Protein AF-A0A8X6K6Z2-F1 (afdb_monomer)

Nearest PDB structures (foldseek):
  8ibz-assembly1_C  TM=5.660E-01  e=2.567E-01  Bombyx mori
  8ibx-assembly1_C  TM=5.639E-01  e=4.070E-01  Bombyx mori
  8gh6-assembly1_A  TM=5.370E-01  e=6.132E-01  Bombyx mori
  8amz-assembly1_Z  TM=4.283E-01  e=8.358E+00  Spinacia oleracea

Structure (mmCIF, N/CA/C/O backbone):
data_AF-A0A8X6K6Z2-F1
#
_entry.id   AF-A0A8X6K6Z2-F1
#
loop_
_atom_site.group_PDB
_atom_site.id
_atom_site.type_symbol
_atom_site.label_atom_id
_atom_site.label_alt_id
_atom_site.label_comp_id
_atom_site.label_asym_id
_atom_site.label_entity_id
_atom_site.label_seq_id
_atom_site.pdbx_PDB_ins_code
_atom_site.Cartn_x
_atom_site.Cartn_y
_atom_site.Cartn_z
_atom_site.occupancy
_atom_site.B_iso_or_equiv
_atom_site.auth_seq_id
_atom_site.auth_comp_id
_atom_site.auth_asym_id
_atom_site.auth_atom_id
_atom_site.pdbx_PDB_model_num
ATOM 1 N N . MET A 1 1 ? 0.064 -7.736 -7.325 1.00 50.53 1 MET A N 1
ATOM 2 C CA . MET A 1 1 ? -0.160 -6.338 -6.889 1.00 50.53 1 MET A CA 1
ATOM 3 C C . MET A 1 1 ? -1.299 -6.182 -5.883 1.00 50.53 1 MET A C 1
ATOM 5 O O . MET A 1 1 ? -1.103 -5.468 -4.917 1.00 50.53 1 MET A O 1
ATOM 9 N N . ARG A 1 2 ? -2.443 -6.871 -6.033 1.00 46.12 2 ARG A N 1
ATOM 10 C CA . ARG A 1 2 ? -3.628 -6.713 -5.156 1.00 46.12 2 ARG A CA 1
ATOM 11 C C . ARG A 1 2 ? -3.606 -7.501 -3.830 1.00 46.12 2 ARG A C 1
ATOM 13 O O . ARG A 1 2 ? -4.467 -7.297 -2.989 1.00 46.12 2 ARG A O 1
ATOM 20 N N . THR A 1 3 ? -2.662 -8.425 -3.663 1.00 51.09 3 THR A N 1
ATOM 21 C CA . THR A 1 3 ? -2.675 -9.435 -2.586 1.00 51.09 3 THR A CA 1
ATOM 22 C C . THR A 1 3 ? -1.511 -9.339 -1.597 1.00 51.09 3 THR A C 1
ATOM 24 O O . THR A 1 3 ? -1.367 -10.239 -0.782 1.00 51.09 3 THR A O 1
ATOM 27 N N . ASP A 1 4 ? -0.666 -8.298 -1.653 1.00 60.34 4 ASP A N 1
ATOM 28 C CA . ASP A 1 4 ? 0.517 -8.143 -0.767 1.00 60.34 4 ASP A CA 1
ATOM 29 C C . ASP A 1 4 ? 1.434 -9.394 -0.711 1.00 60.34 4 ASP A C 1
ATOM 31 O O . ASP A 1 4 ? 2.219 -9.596 0.209 1.00 60.34 4 ASP A O 1
ATOM 35 N N . GLN A 1 5 ? 1.336 -10.272 -1.716 1.00 67.62 5 GLN A N 1
ATOM 36 C CA . GLN A 1 5 ? 2.051 -11.553 -1.752 1.0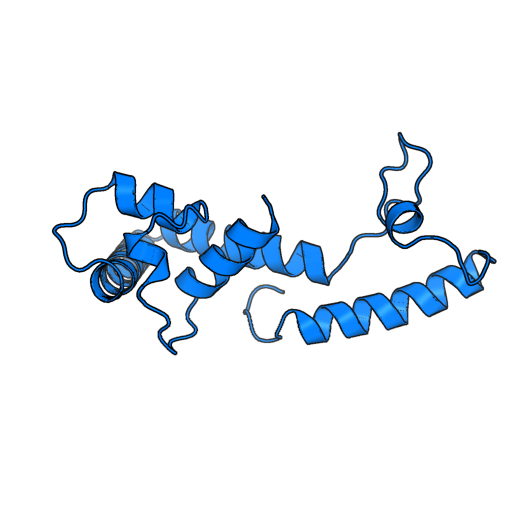0 67.62 5 GLN A CA 1
ATOM 37 C C . GLN A 1 5 ? 3.557 -11.380 -1.972 1.00 67.62 5 GLN A C 1
ATOM 39 O O . GLN A 1 5 ? 4.336 -12.271 -1.648 1.00 67.62 5 GLN A O 1
ATOM 44 N N . LEU A 1 6 ? 3.966 -10.247 -2.548 1.00 72.69 6 LEU A N 1
ATOM 45 C CA . LEU A 1 6 ? 5.350 -9.959 -2.903 1.00 72.69 6 LEU A CA 1
ATOM 46 C C . LEU A 1 6 ? 5.814 -8.687 -2.201 1.00 72.69 6 LEU A C 1
ATOM 48 O O . LEU A 1 6 ? 5.192 -7.632 -2.330 1.00 72.69 6 LEU A O 1
ATOM 52 N N . VAL A 1 7 ? 6.950 -8.794 -1.512 1.00 81.25 7 VAL A N 1
ATOM 53 C CA . VAL A 1 7 ? 7.620 -7.668 -0.853 1.00 81.25 7 VAL A CA 1
ATOM 54 C C . VAL A 1 7 ? 8.099 -6.662 -1.904 1.00 81.25 7 VAL A C 1
ATOM 56 O O . VAL A 1 7 ? 8.532 -7.046 -2.989 1.00 81.25 7 VAL A O 1
ATOM 59 N N . LYS A 1 8 ? 8.102 -5.365 -1.564 1.00 83.56 8 LYS A N 1
ATOM 60 C CA . LYS A 1 8 ? 8.581 -4.274 -2.437 1.00 83.56 8 LYS A CA 1
ATOM 61 C C . LYS A 1 8 ? 9.953 -4.534 -3.082 1.00 83.56 8 LYS A C 1
ATOM 63 O O . LYS A 1 8 ? 10.170 -4.141 -4.224 1.00 83.56 8 LYS A O 1
ATOM 68 N N . SER A 1 9 ? 10.861 -5.232 -2.396 1.00 86.19 9 SER A N 1
ATOM 69 C CA . SER A 1 9 ? 12.179 -5.602 -2.935 1.00 86.19 9 SER A CA 1
ATOM 70 C C . SER A 1 9 ? 12.102 -6.485 -4.183 1.00 86.19 9 SER A C 1
ATOM 72 O O . SER A 1 9 ? 12.902 -6.302 -5.098 1.00 86.19 9 SER A O 1
ATOM 74 N N . ALA A 1 10 ? 11.127 -7.394 -4.251 1.00 87.25 10 ALA A N 1
ATOM 75 C CA . ALA A 1 10 ? 10.897 -8.221 -5.430 1.00 87.25 10 ALA A CA 1
ATOM 76 C C . ALA A 1 10 ? 10.450 -7.356 -6.619 1.00 87.25 10 ALA A C 1
ATOM 78 O O . ALA A 1 10 ? 10.977 -7.500 -7.719 1.00 87.25 10 ALA A O 1
ATOM 79 N N . TRP A 1 11 ? 9.567 -6.378 -6.386 1.00 88.38 11 TRP A N 1
ATOM 80 C CA . TRP A 1 11 ? 9.164 -5.414 -7.416 1.00 88.38 11 TRP A CA 1
ATOM 81 C C . TRP A 1 11 ? 10.335 -4.546 -7.884 1.00 88.38 11 TRP A C 1
ATOM 83 O O . TRP A 1 11 ? 10.506 -4.344 -9.080 1.00 88.38 11 TRP A O 1
ATOM 93 N N . SER A 1 12 ? 11.218 -4.130 -6.972 1.00 88.31 12 SER A N 1
ATOM 94 C CA . SER A 1 12 ? 12.438 -3.396 -7.340 1.00 88.31 12 SER A CA 1
ATOM 95 C C . SER A 1 12 ? 13.402 -4.221 -8.203 1.00 88.31 12 SER A C 1
ATOM 97 O O . SER A 1 12 ? 14.136 -3.660 -9.018 1.00 88.31 12 SER A O 1
ATOM 99 N N . GLN A 1 13 ? 13.428 -5.547 -8.032 1.00 89.62 13 GLN A N 1
ATOM 100 C CA . GLN A 1 13 ? 14.220 -6.441 -8.878 1.00 89.62 13 GLN A CA 1
ATOM 101 C C . GLN A 1 13 ? 13.624 -6.545 -10.285 1.00 89.62 13 GLN A C 1
ATOM 103 O O . GLN A 1 13 ? 14.371 -6.460 -11.260 1.00 89.62 13 GLN A O 1
ATOM 108 N N . VAL A 1 14 ? 12.296 -6.657 -10.385 1.00 89.25 14 VAL A N 1
ATOM 109 C CA . VAL A 1 14 ? 11.578 -6.613 -11.667 1.00 89.25 14 VAL A CA 1
ATOM 110 C C . VAL A 1 14 ? 11.844 -5.287 -12.378 1.00 89.25 14 VAL A C 1
ATOM 112 O O . VAL A 1 14 ? 12.258 -5.295 -13.533 1.00 89.25 14 VAL A O 1
ATOM 115 N N . ASP A 1 15 ? 11.729 -4.156 -11.678 1.00 89.50 15 ASP A N 1
ATOM 116 C CA . ASP A 1 15 ? 12.008 -2.833 -12.248 1.00 89.50 15 ASP A CA 1
ATOM 117 C C . ASP A 1 15 ? 13.446 -2.711 -12.755 1.00 89.50 15 ASP A C 1
ATOM 119 O O . ASP A 1 15 ? 13.695 -2.098 -13.792 1.00 89.50 15 ASP A O 1
ATOM 123 N N . ARG A 1 16 ? 14.417 -3.294 -12.040 1.00 89.31 16 ARG A N 1
ATOM 124 C CA . ARG A 1 16 ? 15.821 -3.295 -12.469 1.00 89.31 16 ARG A CA 1
ATOM 125 C C . ARG A 1 16 ? 16.009 -4.086 -13.760 1.00 89.31 16 ARG A C 1
ATOM 127 O O . ARG A 1 16 ? 16.738 -3.617 -14.630 1.00 89.31 16 ARG A O 1
ATOM 134 N N . PHE A 1 17 ? 15.372 -5.249 -13.864 1.00 90.62 17 PHE A N 1
ATOM 135 C CA . PHE A 1 17 ? 15.429 -6.088 -15.056 1.00 90.62 17 PHE A CA 1
ATOM 136 C C . PHE A 1 17 ? 14.774 -5.389 -16.253 1.00 90.62 17 PHE A C 1
ATOM 138 O O . PHE A 1 17 ? 15.444 -5.129 -17.248 1.00 90.62 17 PHE A O 1
ATOM 145 N N . VAL A 1 18 ? 13.516 -4.959 -16.110 1.00 88.38 18 VAL A N 1
ATOM 146 C CA . VAL A 1 18 ? 12.761 -4.257 -17.163 1.00 88.38 18 VAL A CA 1
ATOM 147 C C . VAL A 1 18 ? 13.496 -3.003 -17.631 1.00 88.38 18 VAL A C 1
ATOM 149 O O . VAL A 1 18 ? 13.550 -2.714 -18.822 1.00 88.38 18 VAL A O 1
ATOM 152 N N . ARG A 1 19 ? 14.121 -2.262 -16.712 1.00 87.31 19 ARG A N 1
ATOM 153 C CA . ARG A 1 19 ? 14.914 -1.078 -17.055 1.00 87.31 19 ARG A CA 1
ATOM 154 C C . ARG A 1 19 ? 16.127 -1.398 -17.924 1.00 87.31 19 ARG A C 1
ATOM 156 O O . ARG A 1 19 ? 16.493 -0.556 -18.739 1.00 87.31 19 ARG A O 1
ATOM 163 N N . GLY A 1 20 ? 16.772 -2.544 -17.713 1.00 86.81 20 GLY A N 1
ATOM 164 C CA . GLY A 1 20 ? 17.882 -3.002 -18.549 1.00 86.81 20 GLY A CA 1
ATOM 165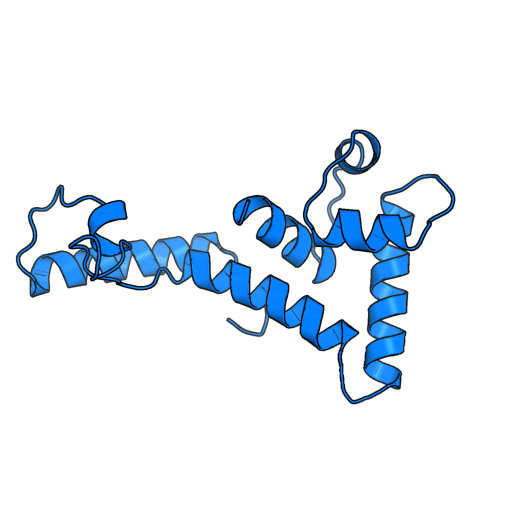 C C . GLY A 1 20 ? 17.427 -3.185 -19.994 1.00 86.81 20 GLY A C 1
ATOM 166 O O . GLY A 1 20 ? 17.946 -2.516 -20.883 1.00 86.81 20 GLY A O 1
ATOM 167 N N . GLU A 1 21 ? 16.368 -3.970 -20.179 1.00 89.12 21 GLU A N 1
ATOM 168 C CA . GLU A 1 21 ? 15.767 -4.259 -21.488 1.00 89.12 21 GLU A CA 1
ATOM 169 C C . GLU A 1 21 ? 15.295 -2.986 -22.203 1.00 89.12 21 GLU A C 1
ATOM 171 O O . GLU A 1 21 ? 15.604 -2.746 -23.366 1.00 89.12 21 GLU A O 1
ATOM 176 N N . VAL A 1 22 ? 14.595 -2.102 -21.486 1.00 86.69 22 VAL A N 1
ATOM 177 C CA . VAL A 1 22 ? 14.138 -0.812 -22.023 1.00 86.69 22 VAL A CA 1
ATOM 178 C C . VAL A 1 22 ? 15.308 0.030 -22.525 1.00 86.69 22 VAL A C 1
ATOM 180 O O . VAL A 1 22 ? 15.190 0.686 -23.560 1.00 86.69 22 VAL A O 1
ATOM 183 N N . LYS A 1 23 ? 16.426 0.056 -21.789 1.00 86.88 23 LYS A N 1
ATOM 184 C CA . LYS A 1 23 ? 17.603 0.828 -22.193 1.00 86.88 23 LYS A CA 1
ATOM 185 C C . LYS A 1 23 ? 18.239 0.266 -23.458 1.00 86.88 23 LYS A C 1
ATOM 187 O O . LYS A 1 23 ? 18.636 1.065 -24.298 1.00 86.88 23 LYS A O 1
ATOM 192 N N . GLU A 1 24 ? 18.303 -1.055 -23.609 1.00 87.75 24 GLU A N 1
ATOM 193 C CA . GLU A 1 24 ? 18.776 -1.679 -24.849 1.00 87.75 24 GLU A CA 1
ATOM 194 C C . GLU A 1 24 ? 17.846 -1.379 -26.026 1.00 87.75 24 GLU A C 1
ATOM 196 O O . GLU A 1 24 ? 18.297 -0.849 -27.040 1.00 87.75 24 GLU A O 1
ATOM 201 N N . ILE A 1 25 ? 16.542 -1.629 -25.874 1.00 88.38 25 ILE A N 1
ATOM 202 C CA . ILE A 1 25 ? 15.550 -1.449 -26.946 1.00 88.38 25 ILE A CA 1
ATOM 203 C C . ILE A 1 25 ? 15.522 0.000 -27.440 1.00 88.38 25 ILE A C 1
ATOM 205 O O . ILE A 1 25 ? 15.483 0.254 -28.642 1.00 88.38 25 ILE A O 1
ATOM 209 N N . LEU A 1 26 ? 15.556 0.965 -26.518 1.00 84.94 26 LEU A N 1
ATOM 210 C CA . LEU A 1 26 ? 15.519 2.391 -26.848 1.00 84.94 26 LEU A CA 1
ATOM 211 C C . LEU A 1 26 ? 16.910 2.979 -27.118 1.00 84.94 26 LEU A C 1
ATOM 213 O O . LEU A 1 26 ? 17.030 4.188 -27.309 1.00 84.94 26 LEU A O 1
ATOM 217 N N . SER A 1 27 ? 17.956 2.142 -27.134 1.00 85.81 27 SER A N 1
ATOM 218 C CA . SER A 1 27 ? 19.352 2.552 -27.334 1.00 85.81 27 SER A CA 1
ATOM 219 C C . SER A 1 27 ? 19.784 3.689 -26.397 1.00 85.81 27 SER A C 1
ATOM 221 O O . SER A 1 27 ? 20.577 4.563 -26.757 1.00 85.81 27 SER A O 1
ATOM 223 N N . PHE A 1 28 ? 19.249 3.704 -25.173 1.00 81.50 28 PHE A N 1
ATOM 224 C CA . PHE A 1 28 ? 19.638 4.685 -24.174 1.00 81.50 28 PHE A CA 1
ATOM 225 C C . PHE A 1 28 ? 21.062 4.432 -23.702 1.00 81.50 28 PHE A C 1
ATOM 227 O O . PHE A 1 28 ? 21.520 3.298 -23.564 1.00 81.50 28 PHE A O 1
ATOM 234 N N . HIS A 1 29 ? 21.752 5.514 -23.346 1.00 78.06 29 HIS A N 1
ATOM 235 C CA . HIS A 1 29 ? 23.051 5.393 -22.706 1.00 78.06 29 HIS A CA 1
ATOM 236 C C . HIS A 1 29 ? 22.923 4.575 -21.410 1.00 78.06 29 HIS A C 1
ATOM 238 O O . HIS A 1 29 ? 21.973 4.751 -20.641 1.00 78.06 29 HIS A O 1
ATOM 244 N N . SER A 1 30 ? 23.900 3.716 -21.114 1.00 72.75 30 SER A N 1
ATOM 245 C CA . SER A 1 30 ? 23.870 2.845 -19.925 1.00 72.75 30 SER A CA 1
ATOM 246 C C . SER A 1 30 ? 23.666 3.635 -18.621 1.00 72.75 30 SER A C 1
ATOM 248 O O . SER A 1 30 ? 22.941 3.200 -17.720 1.00 72.75 30 SER A O 1
ATOM 250 N N . LYS A 1 31 ? 24.201 4.863 -18.567 1.00 76.38 31 LYS A N 1
ATOM 251 C CA . LYS A 1 31 ? 24.063 5.822 -17.455 1.00 76.38 31 LYS A CA 1
ATOM 252 C C . LYS A 1 31 ? 22.786 6.672 -17.474 1.00 76.38 31 LYS A C 1
ATOM 254 O O . LYS A 1 31 ? 22.666 7.565 -16.639 1.00 76.38 31 LYS A O 1
ATOM 259 N N . ALA A 1 32 ? 21.835 6.426 -18.379 1.00 77.81 32 ALA A N 1
ATOM 260 C CA . ALA A 1 32 ? 20.557 7.137 -18.378 1.00 77.81 32 ALA A CA 1
ATOM 261 C C . ALA A 1 32 ? 19.907 7.034 -16.991 1.00 77.81 32 ALA A C 1
ATOM 263 O O . ALA A 1 32 ? 19.840 5.944 -16.398 1.00 77.81 32 ALA A O 1
ATOM 264 N N . SER A 1 33 ? 19.511 8.187 -16.451 1.00 80.81 33 SER A N 1
ATOM 265 C CA . SER A 1 33 ? 19.087 8.290 -15.062 1.00 80.81 33 SER A CA 1
ATOM 266 C C . SER A 1 33 ? 17.752 7.583 -14.852 1.00 80.81 33 SER A C 1
ATOM 268 O O . SER A 1 33 ? 16.897 7.519 -15.734 1.00 80.81 33 SER A O 1
ATOM 270 N N . VAL A 1 34 ? 17.567 7.048 -13.648 1.00 80.25 34 VAL A N 1
ATOM 271 C CA . VAL A 1 34 ? 16.297 6.436 -13.240 1.00 80.25 34 VAL A CA 1
ATOM 272 C C . VAL A 1 34 ? 15.162 7.450 -13.327 1.00 80.25 34 VAL A C 1
ATOM 274 O O . VAL A 1 34 ? 14.104 7.136 -13.861 1.00 80.25 34 VAL A O 1
ATOM 277 N N . HIS A 1 35 ? 15.434 8.676 -12.876 1.00 80.94 35 HIS A N 1
ATOM 278 C CA . HIS A 1 35 ? 14.487 9.781 -12.917 1.00 80.94 35 HIS A CA 1
ATOM 279 C C . HIS A 1 35 ? 14.070 10.152 -14.337 1.00 80.94 35 HIS A C 1
ATOM 281 O O . HIS A 1 35 ? 12.918 10.494 -14.542 1.00 80.94 35 HIS A O 1
ATOM 287 N N . TYR A 1 36 ? 14.958 10.058 -15.329 1.00 83.06 36 TYR A N 1
ATOM 288 C CA . TYR A 1 36 ? 14.591 10.330 -16.719 1.00 83.06 36 TYR A CA 1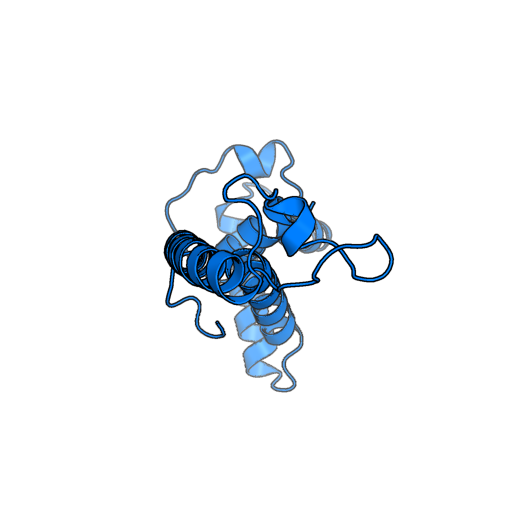
ATOM 289 C C . TYR A 1 36 ? 13.561 9.322 -17.247 1.00 83.06 36 TYR A C 1
ATOM 291 O O . TYR A 1 36 ? 12.605 9.690 -17.930 1.00 83.06 36 TYR A O 1
ATOM 299 N N . LEU A 1 37 ? 13.726 8.050 -16.878 1.00 83.19 37 LEU A N 1
ATOM 300 C CA . LEU A 1 37 ? 12.818 6.987 -17.297 1.00 83.19 37 LEU A CA 1
ATOM 301 C C . LEU A 1 37 ? 11.449 7.102 -16.619 1.00 83.19 37 LEU A C 1
ATOM 303 O O . LEU A 1 37 ? 10.437 6.926 -17.294 1.00 83.19 37 LEU A O 1
ATOM 307 N N . SER A 1 38 ? 11.407 7.434 -15.325 1.00 79.50 38 SER A N 1
ATOM 308 C CA . SER A 1 38 ? 10.153 7.581 -14.571 1.00 79.50 38 SER A CA 1
ATOM 309 C C . SER A 1 38 ? 9.507 8.969 -14.678 1.00 79.50 38 SER A C 1
ATOM 311 O O . SER A 1 38 ? 8.343 9.130 -14.321 1.00 79.50 38 SER A O 1
ATOM 313 N N . ALA A 1 39 ? 10.214 9.981 -15.190 1.00 82.88 39 ALA A N 1
ATOM 314 C CA . ALA A 1 39 ? 9.684 11.335 -15.324 1.00 82.88 39 ALA A CA 1
ATOM 315 C C . ALA A 1 39 ? 8.514 11.426 -16.315 1.00 82.88 39 ALA A C 1
ATOM 317 O O . ALA A 1 39 ? 8.372 10.643 -17.259 1.00 82.88 39 ALA A O 1
ATOM 318 N N . ASN A 1 40 ? 7.685 12.452 -16.126 1.00 82.88 40 ASN A N 1
ATOM 319 C CA . ASN A 1 40 ? 6.551 12.738 -16.995 1.00 82.88 40 ASN A CA 1
ATOM 320 C C . ASN A 1 40 ? 7.021 13.083 -18.426 1.00 82.88 40 ASN A C 1
ATOM 322 O O . ASN A 1 40 ? 8.010 13.796 -18.613 1.00 82.88 40 ASN A O 1
ATOM 326 N N . LYS A 1 41 ? 6.268 12.656 -19.445 1.00 82.44 41 LYS A N 1
ATOM 327 C CA . LYS A 1 41 ? 6.447 13.067 -20.847 1.00 82.44 41 LYS A CA 1
ATOM 328 C C . LYS A 1 41 ? 6.453 14.588 -21.002 1.00 82.44 41 LYS A C 1
ATOM 330 O O . LYS A 1 41 ? 7.234 15.119 -21.781 1.00 82.44 41 LYS A O 1
ATOM 335 N N . ARG A 1 42 ? 5.638 15.307 -20.217 1.00 85.88 42 ARG A N 1
ATOM 336 C CA . ARG A 1 42 ? 5.592 16.784 -20.223 1.00 85.88 42 ARG A CA 1
ATOM 337 C C . ARG A 1 42 ? 6.898 17.432 -19.757 1.00 85.88 42 ARG A C 1
ATOM 339 O O . ARG A 1 42 ? 7.201 18.536 -20.186 1.00 85.88 42 ARG A O 1
ATOM 346 N N . SER A 1 43 ? 7.669 16.749 -18.912 1.00 83.31 43 SER A N 1
ATOM 347 C CA . SER A 1 43 ? 9.003 17.178 -18.472 1.00 83.31 43 SER A CA 1
ATOM 348 C C . SER A 1 43 ? 10.134 16.585 -19.326 1.00 83.31 43 SER A C 1
ATOM 350 O O . SER A 1 43 ? 11.290 16.645 -18.924 1.00 83.31 43 SER A O 1
ATOM 352 N N . GLY A 1 44 ? 9.817 15.978 -20.478 1.00 80.94 44 GLY A N 1
ATOM 353 C CA . GLY A 1 44 ? 10.796 15.355 -21.376 1.00 80.94 44 GLY A CA 1
ATOM 354 C C . GLY A 1 44 ? 11.265 13.955 -20.962 1.00 80.94 44 GLY A C 1
ATOM 355 O O . GLY A 1 44 ? 12.252 13.473 -21.512 1.00 80.94 44 GLY A O 1
ATOM 356 N N . GLY A 1 45 ? 10.590 13.308 -20.004 1.00 85.06 45 GLY A N 1
ATOM 357 C CA . GLY A 1 45 ? 10.885 11.939 -19.564 1.00 85.06 45 GLY A CA 1
ATOM 358 C C . GLY A 1 45 ? 10.134 10.856 -20.345 1.00 85.06 45 GLY A C 1
ATOM 359 O O . GLY A 1 45 ? 9.270 11.145 -21.174 1.00 85.06 45 GLY A O 1
ATOM 360 N N . CYS A 1 46 ? 10.434 9.586 -20.056 1.00 83.88 46 CYS A N 1
ATOM 361 C CA . CYS A 1 46 ? 9.838 8.443 -20.765 1.00 83.88 46 CYS A CA 1
ATOM 362 C C . CYS A 1 46 ? 8.514 7.944 -20.164 1.00 83.88 46 CYS A C 1
ATOM 364 O O . CYS A 1 46 ? 7.788 7.205 -20.828 1.00 83.88 46 CYS A O 1
ATOM 366 N N . SER A 1 47 ? 8.178 8.356 -18.937 1.00 85.19 47 SER A N 1
ATOM 367 C CA . SER A 1 47 ? 6.984 7.928 -18.185 1.00 85.19 47 SER A CA 1
ATOM 368 C C . SER A 1 47 ? 6.803 6.419 -18.125 1.00 85.19 47 SER A C 1
ATOM 370 O O . SER A 1 47 ? 5.705 5.900 -18.322 1.00 85.19 47 SER A O 1
ATOM 372 N N . ILE A 1 48 ? 7.900 5.717 -17.872 1.00 86.19 48 ILE A N 1
ATOM 373 C CA . ILE A 1 48 ? 7.882 4.281 -17.640 1.00 86.19 48 ILE A CA 1
ATOM 374 C C . ILE A 1 48 ? 7.484 4.066 -16.178 1.00 86.19 48 ILE A C 1
ATOM 376 O O . ILE A 1 48 ? 8.199 4.547 -15.292 1.00 86.19 48 ILE A O 1
ATOM 380 N N . PRO A 1 49 ? 6.352 3.391 -15.915 1.00 82.75 49 PRO A N 1
ATOM 381 C CA . PRO A 1 49 ? 5.874 3.174 -14.559 1.00 82.75 49 PRO A CA 1
ATOM 382 C C . PRO A 1 49 ? 6.837 2.273 -13.780 1.00 82.75 49 PRO A C 1
ATOM 384 O O . PRO A 1 49 ? 7.469 1.374 -14.337 1.00 82.75 49 PRO A O 1
ATOM 387 N N . SER A 1 50 ? 6.948 2.540 -12.481 1.00 86.75 50 SER A N 1
ATOM 388 C CA . SER A 1 50 ? 7.777 1.787 -11.542 1.00 86.75 50 SER A CA 1
ATOM 389 C C . SER A 1 50 ? 6.880 0.829 -10.767 1.00 86.75 50 SER A C 1
ATOM 391 O O . SER A 1 50 ? 6.046 1.265 -9.972 1.00 86.75 50 SER A O 1
ATOM 393 N N . ALA A 1 51 ? 7.047 -0.479 -10.965 1.00 87.69 51 ALA A N 1
ATOM 394 C CA . ALA A 1 51 ? 6.220 -1.481 -10.299 1.00 87.69 51 ALA A CA 1
ATOM 395 C C . ALA A 1 51 ? 6.384 -1.425 -8.773 1.00 87.69 51 ALA A C 1
ATOM 397 O O . ALA A 1 51 ? 5.435 -1.691 -8.031 1.00 87.69 51 ALA A O 1
ATOM 398 N N . ALA A 1 52 ? 7.570 -1.053 -8.281 1.00 87.38 52 ALA A N 1
ATOM 399 C CA . ALA A 1 52 ? 7.815 -0.849 -6.861 1.00 87.38 52 ALA A CA 1
ATOM 400 C C . ALA A 1 52 ? 7.067 0.370 -6.295 1.00 87.38 52 ALA A C 1
ATOM 402 O O . ALA A 1 52 ? 6.645 0.325 -5.138 1.00 87.38 52 ALA A O 1
ATOM 403 N N . GLU A 1 53 ? 6.895 1.446 -7.064 1.00 87.50 53 GLU A N 1
ATOM 404 C CA . GLU A 1 53 ? 6.075 2.596 -6.647 1.00 87.50 53 GLU A CA 1
ATOM 405 C C . GLU A 1 5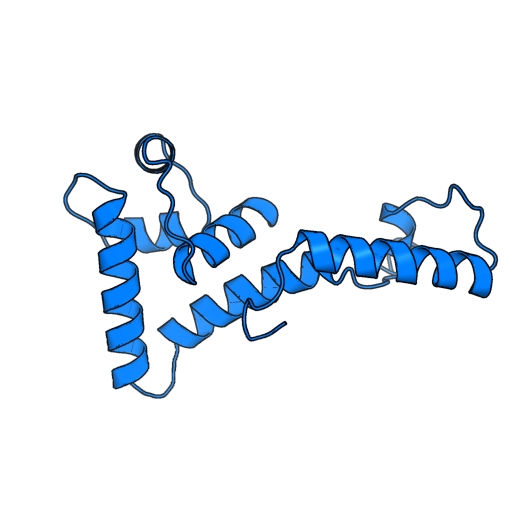3 ? 4.590 2.250 -6.711 1.00 87.50 53 GLU A C 1
ATOM 407 O O . GLU A 1 53 ? 3.883 2.418 -5.719 1.00 87.50 53 GLU A O 1
ATOM 412 N N . ASP A 1 54 ? 4.149 1.636 -7.808 1.00 89.00 54 ASP A N 1
ATOM 413 C CA . ASP A 1 54 ? 2.773 1.175 -7.969 1.00 89.00 54 ASP A CA 1
ATOM 414 C C . ASP A 1 54 ? 2.356 0.212 -6.854 1.00 89.00 54 ASP A C 1
ATOM 416 O O . ASP A 1 54 ? 1.235 0.282 -6.351 1.00 89.00 54 ASP A O 1
ATOM 420 N N . SER A 1 55 ? 3.267 -0.658 -6.402 1.00 89.44 55 SER A N 1
ATOM 421 C CA . SER A 1 55 ? 3.001 -1.564 -5.281 1.00 89.44 55 SER A CA 1
ATOM 422 C C . SER A 1 55 ? 2.591 -0.829 -4.000 1.00 89.44 55 SER A C 1
ATOM 424 O O . SER A 1 55 ? 1.720 -1.315 -3.281 1.00 89.44 55 SER A O 1
ATOM 426 N N . ASP A 1 56 ? 3.142 0.360 -3.737 1.00 89.50 56 ASP A N 1
ATOM 427 C CA . ASP A 1 56 ? 2.754 1.168 -2.580 1.00 89.50 56 ASP A CA 1
ATOM 428 C C . ASP A 1 56 ? 1.358 1.765 -2.763 1.00 89.50 56 ASP A C 1
ATOM 430 O O . ASP A 1 56 ? 0.548 1.703 -1.836 1.00 89.50 56 ASP A O 1
ATOM 434 N N . TYR A 1 57 ? 1.049 2.279 -3.957 1.00 90.12 57 TYR A N 1
ATOM 435 C CA . TYR A 1 57 ? -0.288 2.792 -4.263 1.00 90.12 57 TYR A CA 1
ATOM 436 C C . TYR A 1 57 ? -1.352 1.706 -4.103 1.00 90.12 57 TYR A C 1
ATOM 438 O O . TYR A 1 57 ? -2.390 1.960 -3.496 1.00 90.12 57 TYR A O 1
ATOM 446 N N . TYR A 1 58 ? -1.078 0.474 -4.543 1.00 90.19 58 TYR A N 1
ATOM 447 C CA . TYR A 1 58 ? -2.007 -0.644 -4.367 1.00 90.19 58 TYR A CA 1
ATOM 448 C C . TYR A 1 58 ? -2.213 -1.041 -2.903 1.00 90.19 58 TYR A C 1
ATOM 450 O O . TYR A 1 58 ? -3.320 -1.439 -2.538 1.00 90.19 58 TYR A O 1
ATOM 458 N N . LEU A 1 59 ? -1.193 -0.931 -2.047 1.00 89.69 59 LEU A N 1
ATOM 459 C CA . LEU A 1 59 ? -1.344 -1.194 -0.612 1.00 89.69 59 LEU A CA 1
ATOM 460 C C . LEU A 1 59 ? -2.250 -0.155 0.058 1.00 89.69 59 LEU A C 1
ATOM 462 O O . LEU A 1 59 ? -3.119 -0.519 0.853 1.00 89.69 59 LEU A O 1
ATOM 466 N N . ILE A 1 60 ? -2.074 1.121 -0.290 1.00 91.19 60 ILE A N 1
ATOM 467 C CA . ILE A 1 60 ? -2.906 2.222 0.214 1.00 91.19 60 ILE A CA 1
ATOM 468 C C . ILE A 1 60 ? -4.345 2.075 -0.296 1.00 91.19 60 ILE A C 1
ATOM 470 O O . ILE A 1 60 ? -5.290 2.119 0.489 1.00 91.19 60 ILE A O 1
ATOM 474 N N . ASP A 1 61 ? -4.511 1.825 -1.593 1.00 91.69 61 ASP A N 1
ATOM 475 C CA . ASP A 1 61 ? -5.805 1.609 -2.242 1.00 91.69 61 ASP A CA 1
ATOM 476 C C . ASP A 1 61 ? -6.556 0.408 -1.650 1.00 91.69 61 ASP A C 1
ATOM 478 O O . ASP A 1 61 ? -7.754 0.487 -1.386 1.00 91.69 61 ASP A O 1
ATOM 482 N N . THR A 1 62 ? -5.854 -0.690 -1.363 1.00 90.50 62 THR A N 1
ATOM 483 C CA . THR A 1 62 ? -6.456 -1.869 -0.725 1.00 90.50 62 THR A CA 1
ATOM 484 C C . THR A 1 62 ? -6.970 -1.538 0.674 1.00 90.50 62 THR A C 1
ATOM 486 O O . THR A 1 62 ? -8.098 -1.893 1.013 1.00 90.50 62 THR A O 1
ATOM 489 N N . ALA A 1 63 ? -6.182 -0.824 1.483 1.00 91.56 63 ALA A N 1
ATOM 490 C CA . ALA A 1 63 ? -6.615 -0.384 2.806 1.00 91.56 63 ALA A CA 1
ATOM 491 C C . ALA A 1 63 ? -7.835 0.552 2.729 1.00 91.56 63 ALA A C 1
ATOM 493 O O . ALA A 1 63 ? -8.781 0.390 3.498 1.00 91.56 63 ALA A O 1
ATOM 494 N N . PHE A 1 64 ? -7.847 1.482 1.770 1.00 92.25 64 PHE A N 1
ATOM 495 C CA . PHE A 1 64 ? -8.979 2.378 1.536 1.00 92.25 64 PHE A CA 1
ATOM 496 C C . PHE A 1 64 ? -10.247 1.618 1.127 1.00 92.25 64 PHE A C 1
ATOM 498 O O . PHE A 1 64 ? -11.317 1.851 1.689 1.00 92.25 64 PHE A O 1
ATOM 505 N N . LYS A 1 65 ? -10.131 0.663 0.200 1.00 93.44 65 LYS A N 1
ATOM 506 C CA . LYS A 1 65 ? -11.251 -0.166 -0.273 1.00 93.44 65 LYS A CA 1
ATOM 507 C C . LYS A 1 65 ? -11.826 -1.074 0.805 1.00 93.44 65 LYS A C 1
ATOM 509 O O . LYS A 1 65 ? -13.023 -1.318 0.797 1.00 93.44 65 LYS A O 1
ATOM 514 N N . LEU A 1 66 ? -11.007 -1.558 1.740 1.00 93.75 66 LEU A N 1
ATOM 515 C CA . LEU A 1 66 ? -11.508 -2.325 2.885 1.00 93.75 66 LEU A CA 1
ATOM 516 C C . LEU A 1 66 ? -12.366 -1.462 3.817 1.00 93.75 66 LEU A C 1
ATOM 518 O O . LEU A 1 66 ? -13.364 -1.945 4.336 1.00 93.75 66 LEU A O 1
ATOM 522 N N . LEU A 1 67 ? -11.995 -0.193 4.017 1.00 93.25 67 LEU A N 1
ATOM 523 C CA . LEU A 1 67 ? -12.763 0.742 4.851 1.00 93.25 67 LEU A CA 1
ATOM 524 C C . LEU A 1 67 ? -14.012 1.283 4.146 1.00 93.25 67 LEU A C 1
ATOM 526 O O . LEU A 1 67 ? -14.986 1.612 4.810 1.00 93.25 67 LEU A O 1
ATOM 530 N N . THR A 1 68 ? -13.977 1.379 2.817 1.00 94.38 68 THR A N 1
ATOM 531 C CA . THR A 1 68 ? -15.072 1.899 1.978 1.00 94.38 68 THR A CA 1
ATOM 532 C C . THR A 1 68 ? -15.793 0.799 1.198 1.00 94.38 68 THR A C 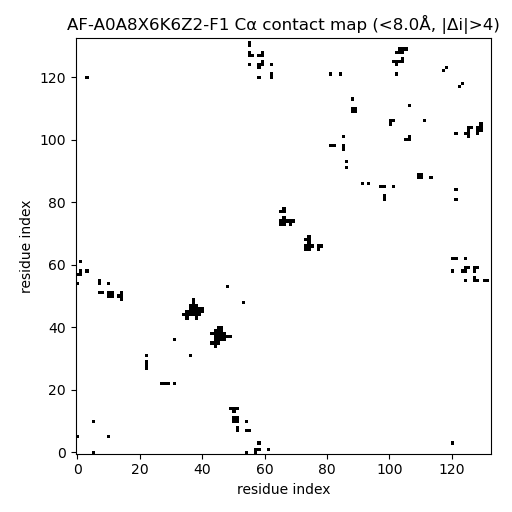1
ATOM 534 O O . THR A 1 68 ? -16.402 1.057 0.159 1.00 94.38 68 THR A O 1
ATOM 537 N N . SER A 1 69 ? -15.708 -0.442 1.682 1.00 94.69 69 SER A N 1
ATOM 538 C CA . SER A 1 69 ? -16.387 -1.587 1.077 1.00 94.69 69 SER A CA 1
ATOM 539 C C . SER A 1 69 ? -17.897 -1.341 1.020 1.00 94.69 69 SER A C 1
ATOM 541 O O . SER A 1 69 ? -18.477 -0.813 1.965 1.00 94.69 69 SER A O 1
ATOM 543 N N . SER A 1 70 ? -18.540 -1.751 -0.076 1.00 94.88 70 SER A N 1
ATOM 544 C CA . SER A 1 70 ? -20.005 -1.723 -0.202 1.00 94.88 70 SER A CA 1
ATOM 545 C C . SER A 1 70 ? -20.691 -2.710 0.743 1.00 94.88 70 SER A C 1
ATOM 547 O O . SER A 1 70 ? -21.864 -2.552 1.057 1.00 94.88 70 SER A O 1
ATOM 549 N N . ASP A 1 71 ? -19.962 -3.749 1.148 1.00 96.75 71 ASP A N 1
ATOM 550 C CA . ASP A 1 71 ? -20.387 -4.701 2.166 1.00 96.75 71 ASP A CA 1
ATOM 551 C C . ASP A 1 71 ? -20.091 -4.123 3.559 1.00 96.75 71 ASP A C 1
ATOM 553 O O . ASP A 1 71 ? -18.925 -3.923 3.927 1.00 96.75 71 ASP A O 1
ATOM 557 N N . GLU A 1 72 ? -21.159 -3.841 4.307 1.00 95.00 72 GLU A N 1
ATOM 558 C CA . GLU A 1 72 ? -21.104 -3.223 5.631 1.00 95.00 72 GLU A CA 1
ATOM 559 C C . GLU A 1 72 ? -20.416 -4.125 6.665 1.00 95.00 72 GLU A C 1
ATOM 561 O O . GLU A 1 72 ? -19.650 -3.626 7.491 1.00 95.00 72 GLU A O 1
ATOM 566 N N . GLU A 1 73 ? -20.591 -5.449 6.592 1.00 96.19 73 GLU A N 1
ATOM 567 C CA . GLU A 1 73 ? -19.915 -6.370 7.510 1.00 96.19 73 GLU A CA 1
ATOM 568 C C . GLU A 1 73 ? -18.402 -6.336 7.289 1.00 96.19 73 GLU A C 1
ATOM 570 O O . GLU A 1 73 ? -17.624 -6.261 8.246 1.00 96.19 73 GLU A O 1
ATOM 575 N N . VAL A 1 74 ? -17.971 -6.318 6.024 1.00 95.00 74 VAL A N 1
ATOM 576 C CA . VAL A 1 74 ? -16.550 -6.203 5.672 1.00 95.00 74 VAL A CA 1
ATOM 577 C C . VAL A 1 74 ? -15.973 -4.880 6.170 1.00 95.00 74 VAL A C 1
ATOM 579 O O . VAL A 1 74 ? -14.895 -4.881 6.772 1.00 95.00 74 VAL A O 1
ATOM 582 N N . ALA A 1 75 ? -16.680 -3.765 5.971 1.00 95.19 75 ALA A N 1
ATOM 583 C CA . ALA A 1 75 ? -16.235 -2.451 6.432 1.00 95.19 75 ALA A CA 1
ATOM 584 C C . ALA A 1 75 ? -16.124 -2.390 7.968 1.00 95.19 75 ALA A C 1
ATOM 586 O O . ALA A 1 75 ? -15.114 -1.917 8.503 1.00 95.19 75 ALA A O 1
ATOM 587 N N . LEU A 1 76 ? -17.108 -2.937 8.691 1.00 96.06 76 LEU A N 1
ATOM 588 C CA . LEU A 1 76 ? -17.106 -3.008 10.154 1.00 96.06 76 LEU A CA 1
ATOM 589 C C . LEU A 1 76 ? -15.963 -3.881 10.687 1.00 96.06 76 LEU A C 1
ATOM 591 O O . LEU A 1 76 ? -15.241 -3.469 11.602 1.00 96.06 76 LEU A O 1
ATOM 595 N N . LEU A 1 77 ? -15.747 -5.060 10.098 1.00 96.38 77 LEU A N 1
ATOM 596 C CA . LEU A 1 77 ? -14.646 -5.955 10.464 1.00 96.38 77 LEU A CA 1
ATOM 597 C C . LEU A 1 77 ? -13.282 -5.322 10.165 1.00 96.38 77 LEU A C 1
ATOM 599 O O . LEU A 1 77 ? -12.368 -5.395 10.995 1.00 96.38 77 LEU A O 1
ATOM 603 N N . ALA A 1 78 ? -13.142 -4.659 9.016 1.00 95.06 78 ALA A N 1
ATOM 604 C CA . ALA A 1 78 ? -11.933 -3.934 8.647 1.00 95.06 78 ALA A CA 1
ATOM 605 C C . ALA A 1 78 ? -11.639 -2.809 9.647 1.00 95.06 78 ALA A C 1
ATOM 607 O O . ALA A 1 78 ? -10.521 -2.719 10.166 1.00 95.06 78 ALA A O 1
ATOM 608 N N . PHE A 1 79 ? -12.647 -2.005 9.993 1.00 94.50 79 PHE A N 1
ATOM 609 C CA . PHE A 1 79 ? -12.508 -0.929 10.968 1.00 94.50 79 PHE A CA 1
ATOM 610 C C . PHE A 1 79 ? -12.163 -1.457 12.367 1.00 94.50 79 PHE A C 1
ATOM 612 O O . PHE A 1 79 ? -11.253 -0.943 13.025 1.00 94.50 79 PHE A O 1
ATOM 619 N N . ALA A 1 80 ? -12.797 -2.545 12.812 1.00 94.31 80 ALA A N 1
ATOM 620 C CA . ALA A 1 80 ? -12.451 -3.209 14.068 1.00 94.31 80 ALA A CA 1
ATOM 621 C C . ALA A 1 80 ? -10.994 -3.716 14.067 1.00 94.31 80 ALA A C 1
ATOM 623 O O . ALA A 1 80 ? -10.266 -3.555 15.056 1.00 94.31 80 ALA A O 1
ATOM 624 N N . HIS A 1 81 ? -10.531 -4.273 12.943 1.00 93.50 81 HIS A N 1
ATOM 625 C CA . HIS A 1 81 ? -9.154 -4.734 12.778 1.00 93.50 81 HIS A CA 1
ATOM 626 C C . HIS A 1 81 ? -8.141 -3.577 12.798 1.00 93.50 81 HIS A C 1
ATOM 628 O O . HIS A 1 81 ? -7.076 -3.689 13.422 1.00 93.50 81 HIS A O 1
ATOM 634 N N . LEU A 1 82 ? -8.475 -2.451 12.158 1.00 91.81 82 LEU A N 1
ATOM 635 C CA . LEU A 1 82 ? -7.689 -1.217 12.202 1.00 91.81 82 LEU A CA 1
ATOM 636 C C . LEU A 1 82 ? -7.592 -0.703 13.639 1.00 91.81 82 LEU A C 1
ATOM 638 O O . LEU A 1 82 ? -6.488 -0.506 14.151 1.00 91.81 82 LEU A O 1
ATOM 642 N N . LYS A 1 83 ? -8.729 -0.589 14.332 1.00 91.38 83 LYS A N 1
ATOM 643 C CA . LYS A 1 83 ? -8.801 -0.145 15.728 1.00 91.38 83 LYS A CA 1
ATOM 644 C C . LYS A 1 83 ? -7.924 -0.996 16.637 1.00 91.38 83 LYS A C 1
ATOM 646 O O . LYS A 1 83 ? -7.172 -0.458 17.445 1.00 91.38 83 LYS A O 1
ATOM 651 N N . ARG A 1 84 ? -7.951 -2.322 16.475 1.00 90.12 84 ARG A N 1
ATOM 652 C CA . ARG A 1 84 ? -7.065 -3.241 17.206 1.00 90.12 84 ARG A CA 1
ATOM 653 C C . ARG A 1 84 ? -5.586 -2.971 16.918 1.00 90.12 84 ARG A C 1
ATOM 655 O O . ARG A 1 84 ? -4.788 -2.935 17.850 1.00 90.12 84 ARG A O 1
ATOM 662 N N . THR A 1 85 ? -5.231 -2.754 15.654 1.00 88.88 85 THR A N 1
ATOM 663 C CA . THR A 1 85 ? -3.844 -2.484 15.237 1.00 88.88 85 THR A CA 1
ATOM 664 C C . THR A 1 85 ? -3.324 -1.168 15.821 1.00 88.88 85 THR A C 1
ATOM 666 O O . THR A 1 85 ? -2.195 -1.119 16.310 1.00 88.88 85 THR A O 1
ATOM 669 N N . VAL A 1 86 ? -4.149 -0.116 15.836 1.00 87.00 86 VAL A N 1
ATOM 670 C CA . VAL A 1 86 ? -3.782 1.182 16.425 1.00 87.00 86 VAL A CA 1
ATOM 671 C C . VAL A 1 86 ? -3.718 1.097 17.957 1.00 87.00 86 VAL A C 1
ATOM 673 O O . VAL A 1 86 ? -2.744 1.572 18.534 1.00 87.00 86 VAL A O 1
ATOM 676 N N . ARG A 1 87 ? -4.650 0.390 18.623 1.00 86.12 87 ARG A N 1
ATOM 677 C CA . ARG A 1 87 ? -4.609 0.123 20.085 1.00 86.12 87 ARG A CA 1
ATOM 678 C C . ARG A 1 87 ? -3.342 -0.578 20.540 1.00 86.12 87 ARG A C 1
ATOM 680 O O . ARG A 1 87 ? -2.824 -0.279 21.605 1.00 86.12 87 ARG A O 1
ATOM 687 N N . GLN A 1 88 ? -2.831 -1.508 19.742 1.00 83.12 88 GLN A N 1
ATOM 688 C CA . GLN A 1 88 ? -1.579 -2.191 20.066 1.00 83.12 88 GLN A CA 1
ATOM 689 C C . GLN A 1 88 ? -0.357 -1.264 19.992 1.00 83.12 88 GLN A C 1
ATOM 691 O O . GLN A 1 88 ? 0.682 -1.581 20.569 1.00 83.12 88 GLN A O 1
ATOM 696 N N . ARG A 1 89 ? -0.459 -0.137 19.279 1.00 78.62 89 ARG A N 1
ATOM 697 C CA . ARG A 1 89 ? 0.637 0.821 19.080 1.00 78.62 89 ARG A CA 1
ATOM 698 C C . ARG A 1 89 ? 0.558 2.021 20.014 1.00 78.62 89 ARG A C 1
ATOM 700 O O . ARG A 1 89 ? 1.599 2.478 20.478 1.00 78.62 89 ARG A O 1
ATOM 707 N N . VAL A 1 90 ? -0.653 2.500 20.282 1.00 78.62 90 VAL A N 1
ATOM 708 C CA . VAL A 1 90 ? -0.942 3.693 21.078 1.00 78.62 90 VAL A CA 1
ATOM 709 C C . VAL A 1 90 ? -1.368 3.264 22.480 1.00 78.62 90 VAL A C 1
ATOM 711 O O . VAL A 1 90 ? -2.401 2.626 22.657 1.00 78.62 90 VAL A O 1
ATOM 714 N N . LYS A 1 91 ? -0.582 3.626 23.499 1.00 72.75 91 LYS A N 1
ATOM 715 C CA . LYS A 1 91 ? -0.844 3.288 24.914 1.00 72.75 91 LYS A CA 1
ATOM 716 C C . LYS A 1 91 ? -1.786 4.286 25.619 1.00 72.75 91 LYS A C 1
ATOM 718 O O . LYS A 1 91 ? -1.688 4.465 26.829 1.00 72.75 91 LYS A O 1
ATOM 723 N N . ARG A 1 92 ? -2.679 4.947 24.875 1.00 79.44 92 ARG A N 1
ATOM 724 C CA . ARG A 1 92 ? -3.681 5.909 25.378 1.00 79.44 92 ARG A CA 1
ATOM 725 C C . ARG A 1 92 ? -5.057 5.651 24.762 1.00 79.44 92 ARG A C 1
ATOM 727 O O . ARG A 1 92 ? -5.190 4.822 23.863 1.00 79.44 92 ARG A O 1
ATOM 734 N N . GLN A 1 93 ? -6.078 6.363 25.245 1.00 78.19 93 GLN A N 1
ATOM 735 C CA . GLN A 1 93 ? -7.391 6.366 24.597 1.00 78.19 93 GLN A CA 1
ATOM 736 C C . GLN A 1 93 ? -7.274 6.906 23.168 1.00 78.19 93 GLN A C 1
ATOM 738 O O . GLN A 1 93 ? -6.574 7.892 22.922 1.00 78.19 93 GLN A O 1
ATOM 743 N N . ILE A 1 94 ? -7.938 6.216 22.242 1.00 81.12 94 ILE A N 1
ATOM 744 C CA . ILE A 1 94 ? -7.863 6.494 20.808 1.00 81.12 94 ILE A CA 1
ATOM 745 C C . ILE A 1 94 ? -8.996 7.426 20.414 1.00 81.12 94 ILE A C 1
ATOM 747 O O . ILE A 1 94 ? -10.156 7.135 20.705 1.00 81.12 94 ILE A O 1
ATOM 751 N N . SER A 1 95 ? -8.634 8.494 19.715 1.00 85.38 95 SER A N 1
ATOM 752 C CA . SER A 1 95 ? -9.540 9.402 19.021 1.00 85.38 95 SER A CA 1
ATOM 753 C C . SER A 1 95 ? -9.600 9.063 17.531 1.00 85.38 95 SER A C 1
ATOM 755 O O . SER A 1 95 ? -8.669 8.469 16.985 1.00 85.38 95 SER A O 1
ATOM 757 N N . ASP A 1 96 ? -10.655 9.491 16.843 1.00 83.44 96 ASP A N 1
ATOM 758 C CA . ASP A 1 96 ? -10.793 9.269 15.400 1.00 83.44 96 ASP A CA 1
ATOM 759 C C . ASP A 1 96 ? -9.661 9.928 14.592 1.00 83.44 96 ASP A C 1
ATOM 761 O O . ASP A 1 96 ? -9.206 9.383 13.583 1.00 83.44 96 ASP A O 1
ATOM 765 N N . GLY A 1 97 ? -9.116 11.044 15.094 1.00 84.94 97 GLY A N 1
ATOM 766 C CA . GLY A 1 97 ? -7.939 11.697 14.514 1.00 84.94 97 GLY A CA 1
ATOM 767 C C . GLY A 1 97 ? -6.690 10.809 14.501 1.00 84.94 97 GLY A C 1
ATOM 768 O O . GLY A 1 97 ? -5.862 10.924 13.599 1.00 84.94 97 GLY A O 1
ATOM 769 N N . ASP A 1 98 ? -6.576 9.859 15.432 1.00 85.25 98 ASP A N 1
ATOM 770 C CA . ASP A 1 98 ? -5.430 8.950 15.496 1.00 85.25 98 ASP A CA 1
ATOM 771 C C . ASP A 1 98 ? -5.444 7.938 14.345 1.00 85.25 98 ASP A C 1
ATOM 773 O O . ASP A 1 98 ? -4.382 7.547 13.858 1.00 85.25 98 ASP A O 1
ATOM 777 N N . PHE A 1 99 ? -6.630 7.531 13.872 1.00 87.69 99 PHE A N 1
ATOM 778 C CA . PHE A 1 99 ? -6.747 6.657 12.702 1.00 87.69 99 PHE A CA 1
ATOM 779 C C . PHE A 1 99 ? -6.289 7.378 11.434 1.00 87.69 99 PHE A C 1
ATOM 781 O O . PHE A 1 99 ? -5.526 6.811 10.650 1.00 87.69 99 PHE A O 1
ATOM 788 N N . ALA A 1 100 ? -6.709 8.633 11.258 1.00 87.62 100 ALA A N 1
ATOM 789 C CA . ALA A 1 100 ? -6.323 9.452 10.114 1.00 87.62 100 ALA A CA 1
ATOM 790 C C . ALA A 1 100 ? -4.812 9.727 10.10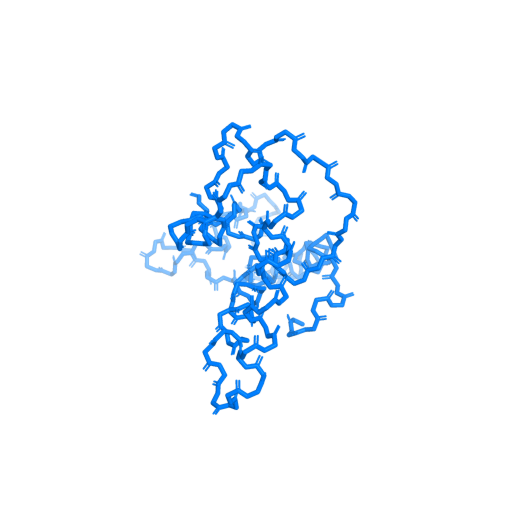4 1.00 87.62 100 ALA A C 1
ATOM 792 O O . ALA A 1 100 ? -4.154 9.507 9.083 1.00 87.62 100 ALA A O 1
ATOM 793 N N . SER A 1 101 ? -4.242 10.124 11.246 1.00 86.81 101 SER A N 1
ATOM 794 C CA . SER A 1 101 ? -2.798 10.337 11.398 1.00 86.81 101 SER A CA 1
ATOM 795 C C . SER A 1 101 ? -2.004 9.063 11.116 1.00 86.81 101 SER A C 1
ATOM 797 O O . SER A 1 101 ? -1.026 9.098 10.364 1.00 86.81 101 SER A O 1
ATOM 799 N N . PHE A 1 102 ? -2.462 7.922 11.642 1.00 87.19 102 PHE A N 1
ATOM 800 C CA . PHE A 1 102 ? -1.844 6.624 11.389 1.00 87.19 102 PHE A CA 1
ATOM 801 C C . PHE A 1 102 ? -1.866 6.262 9.898 1.00 87.19 102 PHE A C 1
ATOM 803 O O . PHE A 1 102 ? -0.820 5.985 9.320 1.00 87.19 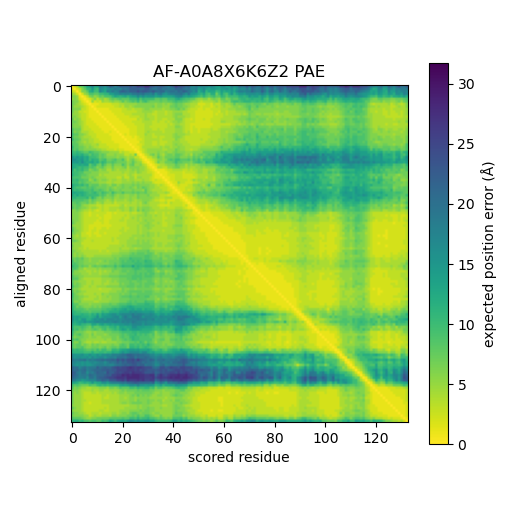102 PHE A O 1
ATOM 810 N N . LEU A 1 103 ? -3.025 6.294 9.235 1.00 87.25 103 LEU A N 1
ATOM 811 C CA . LEU A 1 103 ? -3.133 5.923 7.816 1.00 87.25 103 LEU A CA 1
ATOM 812 C C . LEU A 1 103 ? -2.374 6.886 6.888 1.00 87.25 103 LEU A C 1
ATOM 814 O O . LEU A 1 103 ? -1.845 6.465 5.858 1.00 87.25 103 LEU A O 1
ATOM 818 N N . SER A 1 104 ? -2.240 8.149 7.293 1.00 86.25 104 SER A N 1
ATOM 819 C CA . SER A 1 104 ? -1.474 9.175 6.574 1.00 86.25 104 SER A CA 1
ATOM 820 C C . SER A 1 104 ? 0.042 9.049 6.759 1.00 86.25 104 SER A C 1
ATOM 822 O O . SER A 1 104 ? 0.796 9.894 6.275 1.00 86.25 104 SER A O 1
ATOM 824 N N . GLY A 1 105 ? 0.535 8.051 7.499 1.00 79.12 105 GLY A N 1
ATOM 825 C CA . GLY A 1 105 ? 1.968 7.931 7.770 1.00 79.12 105 GLY A CA 1
ATOM 826 C C . GLY A 1 105 ? 2.508 9.060 8.645 1.00 79.12 105 GLY A C 1
ATOM 827 O O . GLY A 1 105 ? 3.666 9.450 8.493 1.00 79.12 105 GLY A O 1
ATOM 828 N N . CYS A 1 106 ? 1.679 9.663 9.501 1.00 77.19 106 CYS A N 1
ATOM 829 C CA . CYS A 1 106 ? 2.154 10.597 10.515 1.00 77.19 106 CYS A CA 1
ATOM 830 C C . CYS A 1 106 ? 2.690 9.795 11.703 1.00 77.19 106 CYS A C 1
ATOM 832 O O . CYS A 1 106 ? 1.943 9.122 12.410 1.00 77.19 106 CYS A O 1
ATOM 834 N N . MET A 1 107 ? 4.009 9.828 11.882 1.00 65.81 107 MET A N 1
ATOM 835 C CA . MET A 1 107 ? 4.692 9.145 12.975 1.00 65.81 107 MET A CA 1
ATOM 836 C C . MET A 1 107 ? 5.051 10.168 14.047 1.00 65.81 107 MET A C 1
ATOM 838 O O . MET A 1 107 ? 6.212 10.563 14.163 1.00 65.81 107 MET A O 1
ATOM 842 N N . ASP A 1 108 ? 4.061 10.594 14.827 1.00 66.12 108 ASP A N 1
ATOM 843 C CA . ASP A 1 108 ? 4.339 11.318 16.068 1.00 66.12 108 ASP A CA 1
ATOM 844 C C . ASP A 1 108 ? 5.157 10.429 17.021 1.00 66.12 108 ASP A C 1
ATOM 846 O O . ASP A 1 108 ? 5.200 9.200 16.879 1.00 66.12 108 ASP A O 1
ATOM 850 N N . GLU A 1 109 ? 5.828 11.038 18.002 1.00 61.38 109 GLU A N 1
ATOM 851 C CA . GLU A 1 109 ? 6.736 10.361 18.946 1.00 61.38 109 GLU A CA 1
ATOM 852 C C . GLU A 1 109 ? 6.119 9.120 19.628 1.00 61.38 109 GLU A C 1
ATOM 854 O O . GLU A 1 109 ? 6.829 8.182 19.994 1.00 61.38 109 GLU A O 1
ATOM 859 N N . GLU A 1 110 ? 4.793 9.062 19.757 1.00 61.81 110 GLU A N 1
ATOM 860 C CA . GLU A 1 110 ? 4.065 7.904 20.289 1.00 61.81 110 GLU A CA 1
ATOM 861 C C . GLU A 1 110 ? 4.038 6.705 19.325 1.00 61.81 110 GLU A C 1
ATOM 863 O O . GLU A 1 110 ? 4.197 5.562 19.759 1.00 61.81 110 GLU A O 1
ATOM 868 N N . PHE A 1 111 ? 3.902 6.941 18.016 1.00 60.81 111 PHE A N 1
ATOM 869 C CA . PHE A 1 111 ? 3.876 5.889 16.995 1.00 60.81 111 PHE A CA 1
ATOM 870 C C . PHE A 1 111 ? 5.274 5.339 16.679 1.00 60.81 111 PHE A C 1
ATOM 872 O O . PHE A 1 111 ? 5.394 4.179 16.274 1.00 60.81 111 PHE A O 1
ATOM 879 N N . LYS A 1 112 ? 6.335 6.135 16.889 1.00 58.16 112 LYS A N 1
ATOM 880 C CA . LYS A 1 112 ? 7.741 5.727 16.687 1.00 58.16 112 LYS A CA 1
ATOM 881 C C . LYS A 1 112 ? 8.235 4.701 17.711 1.00 58.16 112 LYS A C 1
ATOM 883 O O . LYS A 1 112 ? 9.074 3.870 17.376 1.00 58.16 112 LYS A O 1
ATOM 888 N N . LYS A 1 113 ? 7.721 4.743 18.948 1.00 52.25 113 LYS A N 1
ATOM 889 C CA . LYS A 1 113 ? 8.217 3.929 20.078 1.00 52.25 113 LYS A CA 1
ATOM 890 C C . LYS A 1 113 ? 7.903 2.437 19.964 1.00 52.25 113 LYS A C 1
ATOM 892 O O . LYS A 1 113 ? 8.542 1.631 20.636 1.00 52.25 113 LYS A O 1
ATOM 897 N N . THR A 1 114 ? 6.940 2.058 19.126 1.00 53.31 114 THR A N 1
ATOM 898 C CA . THR A 1 114 ? 6.462 0.674 19.039 1.00 53.31 114 THR A CA 1
ATOM 899 C C . THR A 1 114 ? 6.920 0.027 17.733 1.00 53.31 114 THR A C 1
ATOM 901 O O . THR A 1 114 ? 6.155 -0.149 16.784 1.00 53.31 114 THR A O 1
ATOM 904 N N . THR A 1 115 ? 8.191 -0.366 17.687 1.00 52.12 115 THR A N 1
ATOM 905 C CA . THR A 1 115 ? 8.734 -1.291 16.686 1.00 52.12 115 THR A CA 1
ATOM 906 C C . THR A 1 115 ? 8.210 -2.691 17.007 1.00 52.12 115 THR A C 1
ATOM 908 O O . THR A 1 115 ? 8.831 -3.423 17.769 1.00 52.12 115 THR A O 1
ATOM 911 N N . ASN A 1 116 ? 7.038 -3.083 16.492 1.00 55.19 116 ASN A N 1
ATOM 912 C CA . ASN A 1 116 ? 6.574 -4.466 16.656 1.00 55.19 116 ASN A CA 1
ATOM 913 C C . ASN A 1 116 ? 6.321 -5.205 15.332 1.00 55.19 116 ASN A C 1
ATOM 915 O O . ASN A 1 116 ? 5.915 -4.619 14.329 1.00 55.19 116 ASN A O 1
ATOM 919 N N . ARG A 1 117 ? 6.604 -6.515 15.394 1.00 54.12 117 ARG A N 1
ATOM 920 C CA . ARG A 1 117 ? 6.848 -7.537 14.352 1.00 54.12 117 ARG A CA 1
ATOM 921 C C . ARG A 1 117 ? 5.664 -7.912 13.452 1.00 54.12 117 ARG A C 1
ATOM 923 O O . ARG A 1 117 ? 5.840 -8.717 12.542 1.00 54.12 117 ARG A O 1
ATOM 930 N N . LEU A 1 118 ? 4.466 -7.400 13.709 1.00 58.94 118 LEU A N 1
ATOM 931 C CA . LEU A 1 118 ? 3.253 -7.856 13.029 1.00 58.94 118 LEU A CA 1
ATOM 932 C C . LEU A 1 118 ? 3.102 -7.156 11.672 1.00 58.94 118 LEU A C 1
ATOM 934 O O . LEU A 1 118 ? 2.769 -5.974 11.612 1.00 58.94 118 LEU A O 1
ATOM 938 N N . SER A 1 119 ? 3.364 -7.902 10.595 1.00 75.94 119 SER A N 1
ATOM 939 C CA . SER A 1 119 ? 3.021 -7.514 9.225 1.00 75.94 119 SER A CA 1
ATOM 940 C C . SER A 1 119 ? 1.532 -7.760 9.005 1.00 75.94 119 SER A C 1
ATOM 942 O O . SER A 1 119 ? 1.064 -8.893 9.091 1.00 75.94 119 SER A O 1
ATOM 944 N N . ASN A 1 120 ? 0.780 -6.695 8.765 1.00 86.94 120 ASN A N 1
ATOM 945 C CA . ASN A 1 120 ? -0.617 -6.755 8.355 1.00 86.94 120 ASN A CA 1
ATOM 946 C C . ASN A 1 120 ? -0.937 -5.626 7.366 1.00 86.94 120 ASN A C 1
ATOM 948 O O . ASN A 1 120 ? -0.152 -4.682 7.222 1.00 86.94 120 ASN A O 1
ATOM 952 N N . VAL A 1 121 ? -2.123 -5.696 6.753 1.00 89.25 121 VAL A N 1
ATOM 953 C CA . VAL A 1 121 ? -2.595 -4.742 5.734 1.00 89.25 121 VAL A CA 1
ATOM 954 C C . VAL A 1 121 ? -2.428 -3.284 6.181 1.00 89.25 121 VAL A C 1
ATOM 956 O O . VAL A 1 121 ? -1.884 -2.4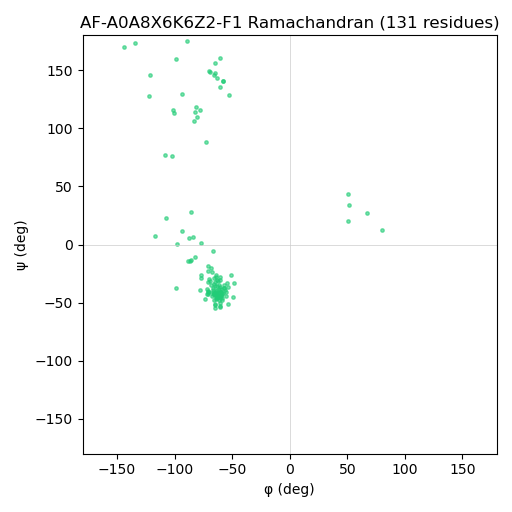76 5.437 1.00 89.25 121 VAL A O 1
ATOM 959 N N . TRP A 1 122 ? -2.787 -2.946 7.422 1.00 90.31 122 TRP A N 1
ATOM 960 C CA . TRP A 1 122 ? -2.710 -1.574 7.940 1.00 90.31 122 TRP A CA 1
ATOM 961 C C . TRP A 1 122 ? -1.277 -1.097 8.164 1.00 90.31 122 TRP A C 1
ATOM 963 O O . TRP A 1 122 ? -0.941 0.046 7.870 1.00 90.31 122 TRP A O 1
ATOM 973 N N . THR A 1 123 ? -0.406 -1.967 8.674 1.00 87.38 123 THR A N 1
ATOM 974 C CA . THR A 1 123 ? 1.015 -1.636 8.852 1.00 87.38 123 THR A CA 1
ATOM 975 C C . THR A 1 123 ? 1.759 -1.531 7.523 1.00 87.38 123 THR A C 1
ATOM 977 O O . THR A 1 123 ? 2.712 -0.757 7.425 1.00 87.38 123 THR A O 1
ATOM 980 N N . ASN A 1 124 ? 1.326 -2.273 6.501 1.00 87.81 124 ASN A N 1
ATOM 981 C CA . ASN A 1 124 ? 1.893 -2.205 5.159 1.00 87.81 124 ASN A CA 1
ATOM 982 C C . ASN A 1 124 ? 1.387 -0.968 4.414 1.00 87.81 124 ASN A C 1
ATOM 984 O O . ASN A 1 124 ? 2.207 -0.270 3.821 1.00 87.81 124 ASN A O 1
ATOM 988 N N . ALA A 1 125 ? 0.109 -0.613 4.571 1.00 89.25 125 ALA A N 1
ATOM 989 C CA . ALA A 1 125 ? -0.438 0.662 4.116 1.00 89.25 125 ALA A CA 1
ATOM 990 C C . ALA A 1 125 ? 0.260 1.856 4.788 1.00 89.25 125 ALA A C 1
ATOM 992 O O . ALA A 1 125 ? 0.722 2.745 4.089 1.00 89.25 125 ALA A O 1
ATOM 993 N N . LEU A 1 126 ? 0.469 1.834 6.112 1.00 87.88 126 LEU A N 1
ATOM 994 C CA . LEU A 1 126 ? 1.258 2.853 6.824 1.00 87.88 126 LEU A CA 1
ATOM 995 C C . LEU A 1 126 ? 2.657 3.013 6.210 1.00 87.88 126 LEU A C 1
ATOM 997 O O . LEU A 1 126 ? 3.100 4.122 5.921 1.00 87.88 126 LEU A O 1
ATOM 1001 N N . LYS A 1 127 ? 3.377 1.898 6.031 1.00 87.19 127 LYS A N 1
ATOM 1002 C CA . LYS A 1 127 ? 4.720 1.900 5.438 1.00 87.19 127 LYS A CA 1
ATOM 1003 C C . LYS A 1 127 ? 4.713 2.441 4.009 1.00 87.19 127 LYS A C 1
ATOM 1005 O O . LYS A 1 127 ? 5.668 3.114 3.639 1.00 87.19 127 LYS A O 1
ATOM 1010 N N . ALA A 1 128 ? 3.684 2.123 3.227 1.00 88.75 128 ALA A N 1
ATOM 1011 C CA . ALA A 1 128 ? 3.492 2.658 1.888 1.00 88.75 128 ALA A CA 1
ATOM 1012 C C . ALA A 1 128 ? 3.244 4.172 1.941 1.00 88.75 128 ALA A C 1
ATOM 1014 O O . ALA A 1 128 ? 4.009 4.908 1.330 1.00 88.75 128 ALA A O 1
ATOM 1015 N N . SER A 1 129 ? 2.302 4.653 2.758 1.00 89.62 129 SER A N 1
ATOM 1016 C CA . SER A 1 129 ? 2.022 6.086 2.941 1.00 89.62 129 SER A CA 1
ATOM 1017 C C . SER A 1 129 ? 3.264 6.882 3.352 1.00 89.62 129 SER A C 1
ATOM 1019 O O . SER A 1 129 ? 3.503 7.963 2.827 1.00 89.62 129 SER A O 1
ATOM 1021 N N . MET A 1 130 ? 4.107 6.338 4.238 1.00 87.00 130 MET A N 1
ATOM 1022 C CA . MET A 1 130 ? 5.366 6.986 4.637 1.00 87.00 130 MET A CA 1
ATOM 1023 C C . MET A 1 130 ? 6.382 7.129 3.496 1.00 87.00 130 MET A C 1
ATOM 1025 O O . MET A 1 130 ? 7.235 8.003 3.570 1.00 87.00 130 MET A O 1
ATOM 1029 N N . ARG A 1 131 ? 6.332 6.267 2.473 1.00 86.19 131 ARG A N 1
ATOM 1030 C CA . ARG A 1 131 ? 7.219 6.340 1.297 1.00 86.19 131 ARG A CA 1
ATOM 1031 C C . ARG A 1 131 ? 6.693 7.259 0.198 1.00 86.19 131 ARG A C 1
ATOM 1033 O O . ARG A 1 131 ? 7.443 7.549 -0.723 1.00 86.19 131 ARG A O 1
ATOM 1040 N N . GLN A 1 132 ? 5.419 7.640 0.271 1.00 83.44 132 GLN A N 1
ATOM 1041 C CA . GLN A 1 132 ? 4.743 8.492 -0.711 1.00 83.44 132 GLN A CA 1
ATOM 1042 C C . GLN A 1 132 ? 4.677 9.967 -0.277 1.00 83.44 132 GLN A C 1
ATOM 1044 O O . GLN A 1 132 ? 4.107 10.782 -0.998 1.00 83.44 132 GLN A O 1
ATOM 1049 N N . LYS A 1 133 ? 5.226 10.298 0.899 1.00 68.69 133 LYS A N 1
ATOM 1050 C CA . LYS A 1 133 ? 5.496 11.674 1.336 1.00 68.69 133 LYS A CA 1
ATOM 1051 C C . LYS A 1 133 ? 6.837 12.140 0.789 1.00 68.69 133 LYS A C 1
ATOM 1053 O O . LYS A 1 133 ? 6.901 13.322 0.396 1.00 68.69 133 LYS A O 1
#

Solvent-accessible surface area (backbone atoms only — not comparable to full-atom values): 7644 Å² total; per-residue (Å²): 110,91,72,78,84,67,59,60,68,59,33,46,51,51,44,53,52,54,50,52,54,50,31,60,78,68,67,46,62,91,79,61,52,70,62,46,38,52,26,50,58,93,78,75,22,67,50,47,83,49,57,39,59,50,42,32,54,38,35,41,50,50,51,49,46,39,60,65,36,91,49,62,68,56,17,52,52,41,47,54,52,49,52,52,56,49,55,76,44,42,97,62,90,83,53,76,65,54,56,53,37,43,5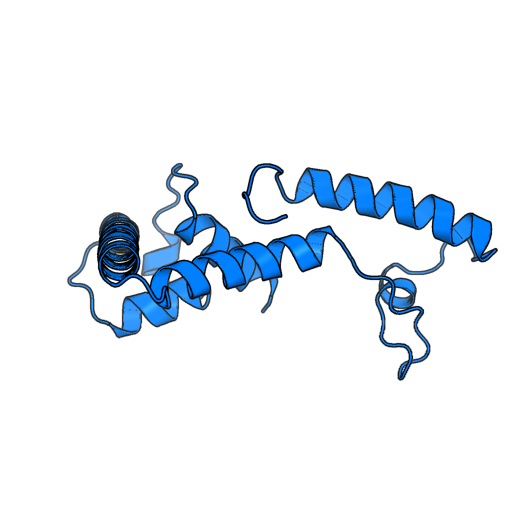7,61,35,54,68,52,79,64,58,64,72,53,88,67,91,74,86,44,69,68,58,49,15,20,56,26,36,52,72,74,110

pLDDT: mean 82.91, std 11.28, range [46.12, 96.75]

Organism: Trichonephila clavata (NCBI:txid2740835)

Secondary structure (DSSP, 8-state):
-TT--S-HHHHHHHHHHHHHHHHHHTT--TT--HHHHHS-GGGT------HHHHHHHHHHHHHHHHHT-SSHHHHHHHHHHHHHHHHTT-SSPPPHHHHHHHHTT---HHHHT-------HHHHHHHHHHH--

Radius of gyration: 18.44 Å; Cα contacts (8 Å, |Δi|>4): 114; chains: 1; bounding box: 45×29×53 Å

Sequence (133 aa):
MRTDQLVKSAWSQVDRFVRGEVKEILSFHSKASVHYLSANKRSGGCSIPSAAEDSDYYLIDTAFKLLTSSDEEVALLAFAHLKRTVRQRVKRQISDGDFASFLSGCMDEEFKKTTNRLSNVWTNALKASMRQK

Foldseek 3Di:
DQPCPDDLVVLVVVQVVVVVVVCVVVVNDPPDDPCQACDDVVVVRVNDDRSSLVVLVSLLVNLVCQCVPPDPVSNVVSVVVLVVVLCVQAVDDDDPVSSVCQLQLNCDPSNVVDPDDDDDSSVSSSVSNVVVD

Mean predicted aligned error: 7.31 Å